Protein AF-A0AAD3RAN4-F1 (afdb_monomer_lite)

Structure (mmCIF, N/CA/C/O backbone):
data_AF-A0AAD3RAN4-F1
#
_entry.id   AF-A0AAD3RAN4-F1
#
loop_
_atom_site.group_PDB
_atom_site.id
_atom_site.type_symbol
_atom_site.label_atom_id
_atom_site.label_alt_id
_atom_site.label_comp_id
_atom_site.label_asym_id
_atom_site.label_entity_id
_atom_site.label_seq_id
_atom_site.pdbx_PDB_ins_code
_atom_site.Cartn_x
_atom_site.Cartn_y
_atom_site.Cartn_z
_atom_site.occupancy
_atom_site.B_iso_or_equiv
_atom_site.auth_seq_id
_atom_site.auth_comp_id
_atom_site.auth_asym_id
_atom_site.auth_atom_id
_atom_site.pdbx_PDB_model_num
ATOM 1 N N . MET A 1 1 ? 5.064 6.107 -8.833 1.00 57.97 1 MET A N 1
ATOM 2 C CA . MET A 1 1 ? 3.599 6.326 -8.717 1.00 57.97 1 MET A CA 1
ATOM 3 C C . MET A 1 1 ? 3.258 6.014 -7.278 1.00 57.97 1 MET A C 1
ATOM 5 O O . MET A 1 1 ? 3.401 4.865 -6.899 1.00 57.97 1 MET A O 1
ATOM 9 N N . HIS A 1 2 ? 2.894 6.993 -6.454 1.00 71.06 2 HIS A N 1
ATOM 10 C CA . HIS A 1 2 ? 2.913 6.787 -5.001 1.00 71.06 2 HIS A CA 1
ATOM 11 C C . HIS A 1 2 ? 1.558 6.410 -4.387 1.00 71.06 2 HIS A C 1
ATOM 13 O O . HIS A 1 2 ? 1.442 6.350 -3.172 1.00 71.06 2 HIS A O 1
ATOM 19 N N . LYS A 1 3 ? 0.532 6.126 -5.194 1.00 86.56 3 LYS A N 1
ATOM 20 C CA . LYS A 1 3 ? -0.748 5.636 -4.677 1.00 86.56 3 LYS A CA 1
ATOM 21 C C . LYS A 1 3 ? -0.710 4.121 -4.498 1.00 86.56 3 LYS A C 1
ATOM 23 O O . LYS A 1 3 ? -0.269 3.402 -5.394 1.00 86.56 3 LYS A O 1
ATOM 28 N N . LEU A 1 4 ? -1.233 3.644 -3.380 1.00 89.62 4 LEU A N 1
ATOM 29 C CA . LEU A 1 4 ? -1.430 2.240 -3.054 1.00 89.62 4 LEU A CA 1
ATOM 30 C C . LEU A 1 4 ? -2.911 1.880 -3.099 1.00 89.62 4 LEU A C 1
ATOM 32 O O . LEU A 1 4 ? -3.775 2.674 -2.721 1.00 89.62 4 LEU A O 1
ATOM 36 N N . TYR A 1 5 ? -3.183 0.671 -3.568 1.00 90.81 5 TYR A N 1
ATOM 37 C CA . TYR A 1 5 ? -4.465 -0.007 -3.476 1.00 90.81 5 TYR A CA 1
ATOM 38 C C . TYR A 1 5 ? -4.407 -0.998 -2.317 1.00 90.81 5 TYR A C 1
ATOM 40 O O . TYR A 1 5 ? -3.450 -1.759 -2.216 1.00 90.81 5 TYR A O 1
ATOM 48 N N . ILE A 1 6 ? -5.418 -0.976 -1.456 1.00 91.06 6 ILE A N 1
ATOM 49 C CA . ILE A 1 6 ? -5.564 -1.880 -0.318 1.00 91.06 6 ILE A CA 1
ATOM 50 C C . ILE A 1 6 ? -6.852 -2.674 -0.540 1.00 91.06 6 ILE A C 1
ATOM 52 O O . ILE A 1 6 ? -7.945 -2.149 -0.342 1.00 91.06 6 ILE A O 1
ATOM 56 N N . GLY A 1 7 ? -6.732 -3.905 -1.015 1.00 90.38 7 GLY A N 1
ATOM 57 C CA . GLY A 1 7 ? -7.830 -4.823 -1.284 1.00 90.38 7 GLY A CA 1
ATOM 58 C C . GLY A 1 7 ? -8.103 -5.797 -0.140 1.00 90.38 7 GLY A C 1
ATOM 59 O O . GLY A 1 7 ? -7.403 -5.830 0.873 1.00 90.38 7 GLY A O 1
ATOM 60 N N . ASN A 1 8 ? -9.145 -6.605 -0.339 1.00 90.06 8 ASN A N 1
ATOM 61 C CA . ASN A 1 8 ? -9.602 -7.638 0.593 1.00 90.06 8 ASN A CA 1
ATOM 62 C C . ASN A 1 8 ? -9.950 -7.108 1.998 1.00 90.06 8 ASN A C 1
ATOM 64 O O . ASN A 1 8 ? -9.784 -7.796 3.006 1.00 90.06 8 ASN A O 1
ATOM 68 N N . LEU A 1 9 ? -10.459 -5.875 2.063 1.00 88.88 9 LEU A N 1
ATOM 69 C CA . LEU A 1 9 ? -10.913 -5.282 3.316 1.00 88.88 9 LEU A CA 1
ATOM 70 C C . LEU A 1 9 ? -12.259 -5.880 3.741 1.00 88.88 9 LEU A C 1
ATOM 72 O O . LEU A 1 9 ? -13.134 -6.145 2.912 1.00 88.88 9 LEU A O 1
ATOM 76 N N . GLY A 1 10 ? -12.432 -6.095 5.045 1.00 83.25 10 GLY A N 1
ATOM 77 C CA . GLY A 1 10 ? -13.740 -6.398 5.625 1.00 83.25 10 GLY A CA 1
ATOM 78 C C . GLY A 1 10 ? -14.671 -5.185 5.557 1.00 83.25 10 GLY A C 1
ATOM 79 O O . GLY A 1 10 ? -14.206 -4.050 5.606 1.00 83.25 10 GLY A O 1
ATOM 80 N N . ASP A 1 11 ? -15.985 -5.415 5.482 1.00 81.88 11 ASP A N 1
ATOM 81 C CA . ASP A 1 11 ? -16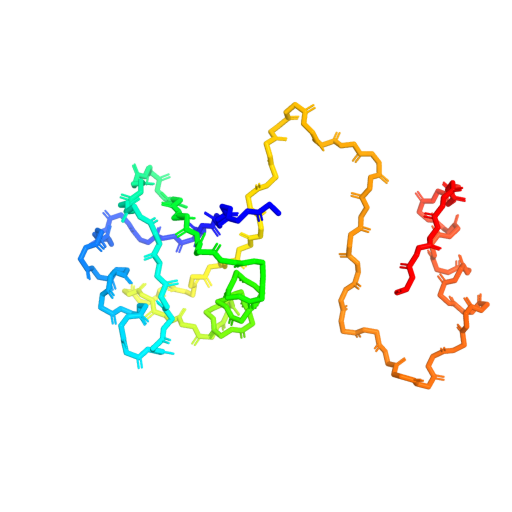.998 -4.342 5.489 1.00 81.88 11 ASP A CA 1
ATOM 82 C C . ASP A 1 11 ? -16.923 -3.453 6.741 1.00 81.88 11 ASP A C 1
ATOM 84 O O . ASP A 1 11 ? -17.328 -2.295 6.706 1.00 81.88 11 ASP A O 1
ATOM 88 N N . SER A 1 12 ? -16.371 -3.978 7.838 1.00 83.12 12 SER A N 1
ATOM 89 C CA . SER A 1 12 ? -16.220 -3.242 9.092 1.00 83.12 12 SER A CA 1
ATOM 90 C C . SER A 1 12 ? -14.849 -2.566 9.242 1.00 83.12 12 SER A C 1
ATOM 92 O O . SER A 1 12 ? -14.597 -1.974 10.293 1.00 83.12 12 SER A O 1
ATOM 94 N N . VAL A 1 13 ? -13.942 -2.660 8.259 1.00 85.81 13 VAL A N 1
ATOM 95 C CA . VAL A 1 13 ? -12.619 -2.009 8.313 1.00 85.81 13 VAL A CA 1
ATOM 96 C C . VAL A 1 13 ? -12.783 -0.520 8.023 1.00 85.81 13 VAL A C 1
ATOM 98 O O . VAL A 1 13 ? -13.380 -0.138 7.018 1.00 85.81 13 VAL A O 1
ATOM 101 N N . THR A 1 14 ? -12.232 0.328 8.893 1.00 88.94 14 THR A N 1
ATOM 102 C CA . THR A 1 14 ? -12.325 1.791 8.788 1.00 88.94 14 THR A CA 1
ATOM 103 C C . THR A 1 14 ? -10.970 2.433 8.499 1.00 88.94 14 THR A C 1
ATOM 105 O O . THR A 1 14 ? -9.913 1.815 8.637 1.00 88.94 14 THR A O 1
ATOM 108 N N . ALA A 1 15 ? -10.991 3.693 8.058 1.00 88.56 15 ALA A N 1
ATOM 109 C CA . ALA A 1 15 ? -9.776 4.446 7.747 1.00 88.56 15 ALA A CA 1
ATOM 110 C C . ALA A 1 15 ? -8.848 4.558 8.967 1.00 88.56 15 ALA A C 1
ATOM 112 O O . ALA A 1 15 ? -7.633 4.580 8.808 1.00 88.56 15 ALA A O 1
ATOM 113 N N . GLU A 1 16 ? -9.415 4.583 10.175 1.00 89.19 16 GLU A N 1
ATOM 114 C CA . GLU A 1 16 ? -8.660 4.582 11.429 1.00 89.19 16 GLU A CA 1
ATOM 115 C C . GLU A 1 16 ? -7.904 3.272 11.655 1.00 89.19 16 GLU A C 1
ATOM 117 O O . GLU A 1 16 ? -6.772 3.296 12.128 1.00 89.19 16 GLU A O 1
ATOM 122 N N . ASP A 1 17 ? -8.505 2.137 11.299 1.00 89.19 17 ASP A N 1
ATOM 123 C CA . ASP A 1 17 ? -7.896 0.813 11.442 1.00 89.19 17 ASP A CA 1
ATOM 124 C C . ASP A 1 17 ? -6.692 0.659 10.493 1.00 89.19 17 ASP A C 1
ATOM 126 O O . ASP A 1 17 ? -5.598 0.254 10.901 1.00 89.19 17 ASP A O 1
ATOM 130 N N . LEU A 1 18 ? -6.849 1.129 9.247 1.00 88.75 18 LEU A N 1
ATOM 131 C CA . LEU A 1 18 ? -5.740 1.256 8.297 1.00 88.75 18 LEU A CA 1
ATOM 132 C C . LEU A 1 18 ? -4.674 2.234 8.799 1.00 88.75 18 LEU A C 1
ATOM 134 O O . LEU A 1 18 ? -3.490 1.920 8.753 1.00 88.75 18 LEU A O 1
ATOM 138 N N . GLY A 1 19 ? -5.078 3.393 9.321 1.00 88.94 19 GLY A N 1
ATOM 139 C CA . GLY A 1 19 ? -4.158 4.386 9.873 1.00 88.94 19 GLY A CA 1
ATOM 140 C C . GLY A 1 19 ? -3.311 3.830 11.015 1.00 88.94 19 GLY A C 1
ATOM 141 O O . GLY A 1 19 ? -2.095 4.009 11.002 1.00 88.94 19 GLY A O 1
ATOM 142 N N . LYS A 1 20 ? -3.924 3.095 11.952 1.00 89.56 20 LYS A N 1
ATOM 143 C CA . LYS A 1 20 ? -3.215 2.410 13.045 1.00 89.56 20 LYS A CA 1
ATOM 144 C C . LYS A 1 20 ? -2.238 1.364 12.531 1.00 89.56 20 LYS A C 1
ATOM 146 O O . LYS A 1 20 ? -1.118 1.297 13.013 1.00 89.56 20 LYS A O 1
ATOM 151 N N . THR A 1 21 ? -2.651 0.579 11.543 1.00 89.06 21 THR A N 1
ATOM 152 C CA . THR A 1 21 ? -1.798 -0.438 10.918 1.00 89.06 21 THR A CA 1
ATOM 153 C C . THR A 1 21 ? -0.569 0.201 10.266 1.00 89.06 21 THR A C 1
ATOM 155 O O . THR A 1 21 ? 0.555 -0.270 10.430 1.00 89.06 21 THR A O 1
ATOM 158 N N . PHE A 1 22 ? -0.766 1.306 9.547 1.00 89.81 22 PHE A N 1
ATOM 159 C CA . PHE A 1 22 ? 0.335 2.044 8.937 1.00 89.81 22 PHE A CA 1
ATOM 160 C C . PHE A 1 22 ? 1.265 2.670 9.985 1.00 89.81 22 PHE A C 1
ATOM 162 O O . PHE A 1 22 ? 2.483 2.626 9.810 1.00 89.81 22 PHE A O 1
ATOM 169 N N . ASP A 1 23 ? 0.711 3.193 11.080 1.00 89.69 23 ASP A N 1
ATOM 170 C CA . ASP A 1 23 ? 1.475 3.763 12.194 1.00 89.69 23 ASP A CA 1
ATOM 171 C C . ASP A 1 23 ? 2.298 2.702 12.951 1.00 89.69 23 ASP A C 1
ATOM 173 O O . ASP A 1 23 ? 3.495 2.901 13.170 1.00 89.69 23 ASP A O 1
ATOM 177 N N . ASP A 1 24 ? 1.704 1.539 13.245 1.00 90.44 24 ASP A N 1
ATOM 178 C CA . ASP A 1 24 ? 2.355 0.402 13.917 1.00 90.44 24 ASP A CA 1
ATOM 179 C C . ASP A 1 24 ? 3.598 -0.071 13.150 1.00 90.44 24 ASP A C 1
ATOM 181 O O . ASP A 1 24 ? 4.696 -0.200 13.698 1.00 90.44 24 ASP A O 1
ATOM 185 N N . HIS A 1 25 ? 3.462 -0.191 11.829 1.00 86.94 25 HIS A N 1
ATOM 186 C CA . HIS A 1 25 ? 4.559 -0.559 10.939 1.00 86.94 25 HIS A CA 1
ATOM 187 C C . HIS A 1 25 ? 5.487 0.616 10.574 1.00 86.94 25 HIS A C 1
ATOM 189 O O . HIS A 1 25 ? 6.429 0.443 9.790 1.00 86.94 25 HIS A O 1
ATOM 195 N N . LYS A 1 26 ? 5.255 1.807 11.147 1.00 87.44 26 LYS A N 1
ATOM 196 C CA . LYS A 1 26 ? 5.998 3.055 10.899 1.00 87.44 26 LYS A CA 1
ATOM 197 C C . LYS A 1 26 ? 6.114 3.400 9.417 1.00 87.44 26 LYS A C 1
ATOM 199 O O . LYS A 1 26 ? 7.179 3.806 8.941 1.00 87.44 26 LYS A O 1
ATOM 204 N N . ILE A 1 27 ? 5.025 3.212 8.683 1.00 88.12 27 ILE A N 1
ATOM 205 C CA . ILE A 1 27 ? 4.949 3.525 7.263 1.00 88.12 27 ILE A CA 1
ATOM 206 C C . ILE A 1 27 ? 4.248 4.872 7.098 1.00 88.12 27 ILE A C 1
ATOM 208 O O . ILE A 1 27 ? 3.040 4.968 7.318 1.00 88.12 27 ILE A O 1
ATOM 212 N N . PRO A 1 28 ? 4.986 5.927 6.707 1.00 88.88 28 PRO A N 1
ATOM 213 C CA . PRO A 1 28 ? 4.391 7.218 6.451 1.00 88.88 28 PRO A CA 1
ATOM 214 C C . PRO A 1 28 ? 3.474 7.111 5.235 1.00 88.88 28 PRO A C 1
ATOM 216 O O . PRO A 1 28 ? 3.847 6.612 4.169 1.00 88.88 28 PRO A O 1
ATOM 219 N N . TYR A 1 29 ? 2.266 7.622 5.403 1.00 87.94 29 TYR A N 1
ATOM 220 C CA . TYR A 1 29 ? 1.317 7.842 4.330 1.00 87.94 29 TYR A CA 1
ATOM 221 C C . TYR A 1 29 ? 1.090 9.343 4.161 1.00 87.94 29 TYR A C 1
ATOM 223 O O . TYR A 1 29 ? 1.269 10.141 5.079 1.00 87.94 29 TYR A O 1
ATOM 231 N N . SER A 1 30 ? 0.747 9.731 2.945 1.00 85.50 30 SER A N 1
ATOM 232 C CA . SER A 1 30 ? 0.373 11.080 2.553 1.00 85.50 30 SER A CA 1
ATOM 233 C C . SER A 1 30 ? -1.119 11.129 2.247 1.00 85.50 30 SER A C 1
ATOM 235 O O . SER A 1 30 ? -1.687 10.227 1.637 1.00 85.50 30 SER A O 1
ATOM 237 N N . GLY A 1 31 ? -1.771 12.211 2.663 1.00 82.81 31 GLY A N 1
ATOM 238 C CA . GLY A 1 31 ? -3.209 12.370 2.475 1.00 82.81 31 GLY A CA 1
ATOM 239 C C . GLY A 1 31 ? -4.038 11.469 3.394 1.00 82.81 31 GLY A C 1
ATOM 240 O O . GLY A 1 31 ? -3.647 11.172 4.518 1.00 82.81 31 GLY A O 1
ATOM 241 N N . GLN A 1 32 ? -5.223 11.087 2.921 1.00 84.94 32 GLN A N 1
ATOM 242 C CA . GLN A 1 32 ? -6.221 10.332 3.682 1.00 84.94 32 GLN A CA 1
ATOM 243 C C . GLN A 1 32 ? -6.525 8.989 3.014 1.00 84.94 32 GLN A C 1
ATOM 245 O O . GLN A 1 32 ? -6.469 8.875 1.788 1.00 84.94 32 GLN A O 1
ATOM 250 N N . PHE A 1 33 ? -6.915 7.994 3.813 1.00 89.81 33 PHE A N 1
ATOM 251 C CA . PHE A 1 33 ? -7.385 6.710 3.298 1.00 89.81 33 PHE A CA 1
ATOM 252 C C . PHE A 1 33 ? -8.743 6.879 2.613 1.00 89.81 33 PHE A C 1
ATOM 254 O O . PHE A 1 33 ? -9.762 7.157 3.246 1.00 89.81 33 PHE A O 1
ATOM 261 N N . LEU A 1 34 ? -8.768 6.688 1.298 1.00 89.31 34 LEU A N 1
ATOM 262 C CA . LEU A 1 34 ? -9.984 6.711 0.502 1.00 89.31 34 LEU A CA 1
ATOM 263 C C . LEU A 1 34 ? -10.651 5.336 0.543 1.00 89.31 34 LEU A C 1
ATOM 265 O O . LEU A 1 34 ? -10.324 4.461 -0.260 1.00 89.31 34 LEU A O 1
ATOM 269 N N . MET A 1 35 ? -11.603 5.157 1.452 1.00 88.81 35 MET A N 1
ATOM 270 C CA . MET A 1 35 ? -12.346 3.905 1.576 1.00 88.81 35 MET A CA 1
ATOM 271 C C . MET A 1 35 ? -13.428 3.728 0.508 1.00 88.81 35 MET A C 1
ATOM 273 O O . MET A 1 35 ? -14.132 4.665 0.118 1.00 88.81 35 MET A O 1
ATOM 277 N N . LYS A 1 36 ? -13.557 2.489 0.041 1.00 86.75 36 LYS A N 1
ATOM 278 C CA . LYS A 1 36 ? -14.576 1.981 -0.877 1.00 86.75 36 LYS A CA 1
ATOM 279 C C . LYS A 1 36 ? -15.056 0.616 -0.380 1.00 86.75 36 LYS A C 1
ATOM 281 O O . LYS A 1 36 ? -14.506 0.035 0.549 1.00 86.75 36 LYS A O 1
ATOM 286 N N . THR A 1 37 ? -16.107 0.101 -1.003 1.00 84.25 37 THR A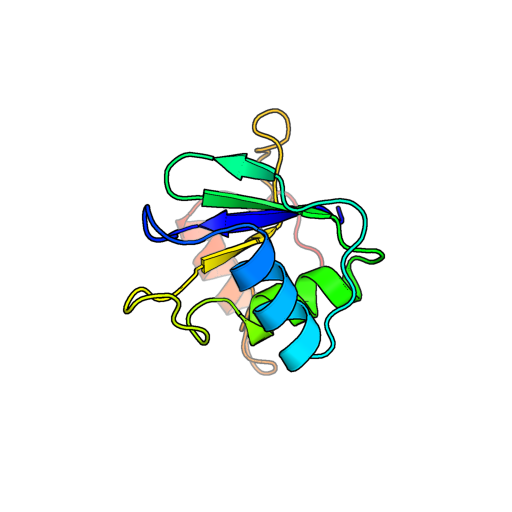 N 1
ATOM 287 C CA . THR A 1 37 ? -16.711 -1.180 -0.629 1.00 84.25 37 THR A CA 1
ATOM 288 C C . THR A 1 37 ? -15.736 -2.330 -0.909 1.00 84.25 37 THR A C 1
ATOM 290 O O . THR A 1 37 ? -15.524 -2.695 -2.065 1.00 84.25 37 THR A O 1
ATOM 293 N N . GLY A 1 38 ? -15.112 -2.862 0.146 1.00 84.31 38 GLY A N 1
ATOM 294 C CA . GLY A 1 38 ? -14.153 -3.974 0.085 1.00 84.31 38 GLY A CA 1
ATOM 295 C C . GLY A 1 38 ? -12.708 -3.598 -0.273 1.00 84.31 38 GLY A C 1
ATOM 296 O O . GLY A 1 38 ? -11.875 -4.490 -0.433 1.00 84.31 38 GLY A O 1
ATOM 297 N N . TYR A 1 39 ? -12.389 -2.306 -0.416 1.00 90.25 39 TYR A N 1
ATOM 298 C CA . TYR A 1 39 ? -11.028 -1.840 -0.706 1.00 90.25 39 TYR A CA 1
ATOM 299 C C . TYR A 1 39 ? -10.819 -0.364 -0.351 1.00 90.25 39 TYR A C 1
ATOM 301 O O . TYR A 1 39 ? -11.773 0.397 -0.226 1.00 90.25 39 TYR A O 1
ATOM 309 N N . ALA A 1 40 ? -9.572 0.077 -0.235 1.00 91.75 40 ALA A N 1
ATOM 310 C CA . ALA A 1 40 ? -9.210 1.466 0.013 1.00 91.75 40 ALA A CA 1
ATOM 311 C C . ALA A 1 40 ? -8.021 1.904 -0.847 1.00 91.75 40 ALA A C 1
ATOM 313 O O . ALA A 1 40 ? -7.318 1.084 -1.437 1.00 91.75 40 ALA A O 1
ATOM 314 N N . PHE A 1 41 ? -7.789 3.212 -0.913 1.00 90.81 41 PHE A N 1
ATOM 315 C CA . PHE A 1 41 ? -6.569 3.774 -1.483 1.00 90.81 41 PHE A CA 1
ATOM 316 C C . PHE A 1 41 ? -5.882 4.690 -0.492 1.00 90.81 41 PHE A C 1
ATOM 318 O O . PHE A 1 41 ? -6.547 5.398 0.260 1.00 90.81 41 PHE A O 1
ATOM 325 N N . VAL A 1 42 ? -4.560 4.732 -0.554 1.00 90.69 42 VAL A N 1
ATOM 326 C CA . VAL A 1 42 ? -3.754 5.670 0.223 1.00 90.69 42 VAL A CA 1
ATOM 327 C C . VAL A 1 42 ? -2.609 6.178 -0.636 1.00 90.69 42 VAL A C 1
ATOM 329 O O . VAL A 1 42 ? -2.105 5.448 -1.486 1.00 90.69 42 VAL A O 1
ATOM 332 N N . ASP A 1 43 ? -2.224 7.434 -0.462 1.00 89.62 43 ASP A N 1
ATOM 333 C CA . ASP A 1 43 ? -1.042 7.985 -1.109 1.00 89.62 43 ASP A CA 1
ATOM 334 C C . ASP A 1 43 ? 0.160 7.827 -0.162 1.00 89.62 43 ASP A C 1
ATOM 336 O O . ASP A 1 43 ? 0.036 7.922 1.053 1.00 89.62 43 ASP A O 1
ATOM 340 N N . CYS A 1 44 ? 1.334 7.529 -0.697 1.00 87.62 44 CYS A N 1
ATOM 341 C CA . CYS A 1 44 ? 2.599 7.494 0.029 1.00 87.62 44 CYS A CA 1
ATOM 342 C C . CYS A 1 44 ? 3.438 8.720 -0.355 1.00 87.62 44 CYS A C 1
ATOM 344 O O . CYS A 1 44 ? 3.236 9.287 -1.428 1.00 87.62 44 CYS A O 1
ATOM 346 N N . PRO A 1 45 ? 4.382 9.146 0.496 1.00 86.75 45 PRO A N 1
ATOM 347 C CA . PRO A 1 45 ? 5.283 10.245 0.154 1.00 86.75 45 PRO A CA 1
ATOM 348 C C . PRO A 1 45 ? 6.233 9.867 -0.995 1.00 86.75 45 PRO A C 1
ATOM 350 O O . PRO A 1 45 ? 6.437 10.656 -1.912 1.00 86.75 45 PRO A O 1
ATOM 353 N N . ASP A 1 46 ? 6.738 8.628 -0.994 1.00 86.00 46 ASP A N 1
ATOM 354 C CA . ASP A 1 46 ? 7.727 8.143 -1.958 1.00 86.00 46 ASP A CA 1
ATOM 355 C C . ASP A 1 46 ? 7.421 6.722 -2.437 1.00 86.00 46 ASP A C 1
ATOM 357 O O . ASP A 1 46 ? 6.754 5.935 -1.759 1.00 86.00 46 ASP A O 1
ATOM 361 N N . ASP A 1 47 ? 7.984 6.368 -3.595 1.00 81.94 47 ASP A N 1
ATOM 362 C CA . ASP A 1 47 ? 7.880 5.024 -4.175 1.00 81.94 47 ASP A CA 1
ATOM 363 C C . ASP A 1 47 ? 8.545 3.962 -3.281 1.00 81.94 47 ASP A C 1
ATOM 365 O O . ASP A 1 47 ? 8.009 2.874 -3.094 1.00 81.94 47 ASP A O 1
ATOM 369 N N . HIS A 1 48 ? 9.650 4.320 -2.615 1.00 85.06 48 HIS A N 1
ATOM 370 C CA . HIS A 1 48 ? 10.322 3.451 -1.646 1.00 85.06 48 HIS A CA 1
ATOM 371 C C . HIS A 1 48 ? 9.401 3.067 -0.476 1.00 85.06 48 HIS A C 1
ATOM 373 O O . HIS A 1 48 ? 9.336 1.904 -0.078 1.00 85.06 48 HIS A O 1
ATOM 379 N N . TRP A 1 49 ? 8.640 4.031 0.052 1.00 88.88 49 TRP A N 1
ATOM 380 C CA . TRP A 1 49 ? 7.664 3.776 1.111 1.00 88.88 49 TRP A CA 1
ATOM 381 C C . TRP A 1 49 ? 6.472 2.972 0.610 1.00 88.88 49 TRP A C 1
ATOM 383 O O . TRP A 1 49 ? 6.024 2.069 1.312 1.00 88.88 49 TRP A O 1
ATOM 393 N N . ALA A 1 50 ? 6.013 3.238 -0.614 1.00 87.38 50 ALA A N 1
ATOM 394 C CA . ALA A 1 50 ? 4.972 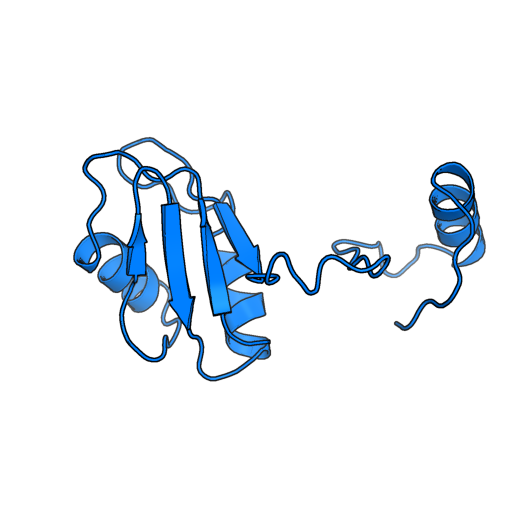2.442 -1.252 1.00 87.38 50 ALA A CA 1
ATOM 395 C C . ALA A 1 50 ? 5.399 0.969 -1.402 1.00 87.38 50 ALA A C 1
ATOM 397 O O . ALA A 1 50 ? 4.649 0.062 -1.041 1.00 87.38 50 ALA A O 1
ATOM 398 N N . MET A 1 51 ? 6.629 0.718 -1.854 1.00 85.38 51 MET A N 1
ATOM 399 C CA . MET A 1 51 ? 7.182 -0.632 -1.975 1.00 85.38 51 MET A CA 1
ATOM 400 C C . MET A 1 51 ? 7.293 -1.322 -0.612 1.00 85.38 51 MET A C 1
ATOM 402 O O . MET A 1 51 ? 6.855 -2.465 -0.463 1.00 85.38 51 MET A O 1
ATOM 406 N N . LYS A 1 52 ? 7.807 -0.609 0.398 1.00 88.62 52 LYS A N 1
ATOM 407 C CA . LYS A 1 52 ? 7.908 -1.119 1.769 1.00 88.62 52 LYS A CA 1
ATOM 408 C C . LYS A 1 52 ? 6.537 -1.444 2.358 1.00 88.62 52 LYS A C 1
ATOM 410 O O . LYS A 1 52 ? 6.390 -2.476 3.007 1.00 88.62 52 LYS A O 1
ATOM 415 N N . ALA A 1 53 ? 5.530 -0.614 2.093 1.00 88.81 53 ALA A N 1
ATOM 416 C CA . ALA A 1 53 ? 4.148 -0.856 2.493 1.00 88.81 53 ALA A CA 1
ATOM 417 C C . ALA A 1 53 ? 3.613 -2.149 1.887 1.00 88.81 53 ALA A C 1
ATOM 419 O O . ALA A 1 53 ? 3.106 -3.002 2.607 1.00 88.81 53 ALA A O 1
ATOM 420 N N . ILE A 1 54 ? 3.786 -2.341 0.581 1.00 89.69 54 ILE A N 1
ATOM 421 C CA . ILE A 1 54 ? 3.337 -3.557 -0.099 1.00 89.69 54 ILE A CA 1
ATOM 422 C C . ILE A 1 54 ? 4.004 -4.796 0.498 1.00 89.69 54 ILE A C 1
ATOM 424 O O . ILE A 1 54 ? 3.317 -5.754 0.836 1.00 89.69 54 ILE A O 1
ATOM 428 N N . GLU A 1 55 ? 5.324 -4.778 0.667 1.00 87.94 55 GLU A N 1
ATOM 429 C CA . GLU A 1 55 ? 6.053 -5.925 1.216 1.00 87.94 55 GLU A CA 1
ATOM 430 C C . GLU A 1 55 ? 5.685 -6.216 2.675 1.00 87.94 55 GLU A C 1
ATOM 432 O O . GLU A 1 55 ? 5.727 -7.368 3.113 1.00 87.94 55 GLU A O 1
ATOM 437 N N . THR A 1 56 ? 5.333 -5.182 3.435 1.00 88.62 56 THR A N 1
ATOM 438 C CA . THR A 1 56 ? 5.033 -5.292 4.863 1.00 88.62 56 THR A CA 1
ATOM 439 C C . THR A 1 56 ? 3.585 -5.690 5.122 1.00 88.62 56 THR A C 1
ATOM 441 O O . THR A 1 56 ? 3.340 -6.496 6.013 1.00 88.62 56 THR A O 1
ATOM 444 N N . PHE A 1 57 ? 2.637 -5.159 4.350 1.00 89.00 57 PHE A N 1
ATOM 445 C CA . PHE A 1 57 ? 1.206 -5.355 4.576 1.00 89.00 57 PHE A CA 1
ATOM 446 C C . PHE A 1 57 ? 0.622 -6.499 3.751 1.00 89.00 57 PHE A C 1
ATOM 448 O O . PHE A 1 57 ? -0.165 -7.286 4.279 1.00 89.00 57 PHE A O 1
ATOM 455 N N . SER A 1 58 ? 0.999 -6.606 2.472 1.00 88.56 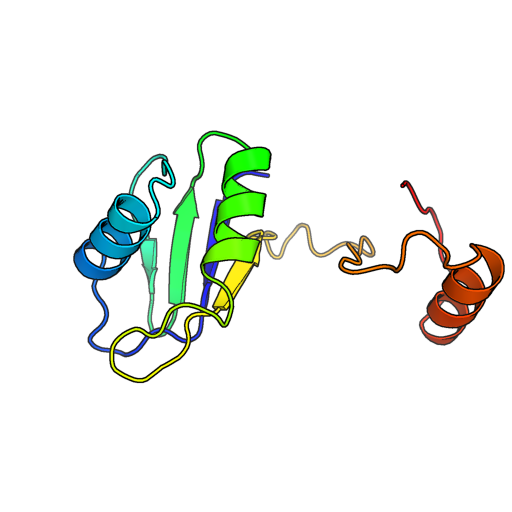58 SER A N 1
ATOM 456 C CA . SER A 1 58 ? 0.342 -7.511 1.527 1.00 88.56 58 SER A CA 1
ATOM 457 C C . SER A 1 58 ? 0.498 -8.971 1.952 1.00 88.56 58 SER A C 1
ATOM 459 O O . SER A 1 58 ? 1.607 -9.507 1.998 1.00 88.56 58 SER A O 1
ATOM 461 N N . GLY A 1 59 ? -0.618 -9.601 2.328 1.00 82.69 59 GLY A N 1
ATOM 462 C CA . GLY A 1 59 ? -0.668 -10.993 2.783 1.00 82.69 59 GLY A CA 1
ATOM 463 C C . GLY A 1 59 ? -0.063 -11.262 4.167 1.00 82.69 59 GLY A C 1
ATOM 464 O O . GLY A 1 59 ? -0.088 -12.410 4.613 1.00 82.69 59 GLY A O 1
ATOM 465 N N . LYS A 1 60 ? 0.464 -10.235 4.846 1.00 85.56 60 LYS A N 1
ATOM 466 C CA . LYS A 1 60 ? 1.085 -10.332 6.179 1.00 85.56 60 LYS A CA 1
ATOM 467 C C . LYS A 1 60 ? 0.219 -9.735 7.281 1.00 85.56 60 LYS A C 1
ATOM 469 O O . LYS A 1 60 ? 0.280 -10.211 8.410 1.00 85.56 60 LYS A O 1
ATOM 474 N N . VAL A 1 61 ? -0.577 -8.719 6.959 1.00 85.69 61 VAL A N 1
ATOM 475 C CA . VAL A 1 61 ? -1.495 -8.102 7.916 1.00 85.69 61 VAL A CA 1
ATOM 476 C C . VAL A 1 61 ? -2.899 -8.665 7.748 1.00 85.69 61 VAL A C 1
ATOM 478 O O . VAL A 1 61 ? -3.415 -8.787 6.637 1.00 85.69 61 VAL A O 1
ATOM 481 N N . GLU A 1 62 ? -3.522 -8.990 8.877 1.00 86.94 62 GLU A N 1
ATOM 482 C CA . GLU A 1 62 ? -4.902 -9.453 8.952 1.00 86.94 62 GLU A CA 1
ATOM 483 C C . GLU A 1 62 ? -5.761 -8.421 9.671 1.00 86.94 62 GLU A C 1
ATOM 485 O O . GLU A 1 62 ? -5.559 -8.152 10.853 1.00 86.94 62 GLU A O 1
ATOM 490 N N . LEU A 1 63 ? -6.742 -7.868 8.959 1.00 83.56 63 LEU A N 1
ATOM 491 C CA . LEU A 1 63 ? -7.749 -6.983 9.527 1.00 83.56 63 LEU A CA 1
ATOM 492 C C . LEU A 1 63 ? -9.073 -7.730 9.604 1.00 83.56 63 LEU A C 1
ATOM 494 O O . LEU A 1 63 ? -9.593 -8.219 8.601 1.00 83.56 63 LEU A O 1
ATOM 498 N N . GLN A 1 64 ? -9.610 -7.837 10.820 1.00 79.50 64 GLN A N 1
ATOM 499 C CA . GLN A 1 64 ? -10.908 -8.468 11.090 1.00 79.50 64 GLN A CA 1
ATOM 500 C C . GLN A 1 64 ? -11.026 -9.904 10.540 1.00 79.50 64 GLN A C 1
ATOM 502 O O . GLN A 1 64 ? -12.081 -10.321 10.066 1.00 79.50 64 GLN A O 1
ATOM 507 N N . GLY A 1 65 ? -9.925 -10.663 10.592 1.00 81.19 65 GLY A N 1
ATOM 508 C CA . GLY A 1 65 ? -9.865 -12.047 10.111 1.00 81.19 65 GLY A CA 1
ATOM 509 C C . GLY A 1 65 ? -9.742 -12.193 8.591 1.00 81.19 65 GLY A C 1
ATOM 510 O O . GLY A 1 65 ? -9.897 -13.300 8.076 1.00 81.19 65 GLY A O 1
ATOM 511 N N . LYS A 1 66 ? -9.475 -11.102 7.860 1.00 85.75 66 LYS A N 1
ATOM 512 C CA . LYS A 1 66 ? -9.110 -11.132 6.439 1.00 85.75 66 LYS A CA 1
ATOM 513 C C . LYS A 1 66 ? -7.709 -10.574 6.230 1.00 85.75 66 LYS A C 1
ATOM 515 O O . LYS A 1 66 ? -7.370 -9.516 6.752 1.00 85.75 66 LYS A O 1
ATOM 520 N N . ARG A 1 67 ? -6.910 -11.262 5.415 1.00 89.25 67 ARG A N 1
ATOM 521 C CA . ARG A 1 67 ? -5.591 -10.778 4.985 1.00 89.25 67 ARG A CA 1
ATOM 522 C C . ARG A 1 67 ? -5.743 -9.634 4.009 1.00 89.25 67 ARG A C 1
ATOM 524 O O . ARG A 1 67 ? -6.317 -9.832 2.943 1.00 89.25 67 ARG A O 1
ATOM 531 N N . ILE A 1 68 ? -5.206 -8.474 4.348 1.00 91.31 68 ILE A N 1
ATOM 532 C CA . ILE A 1 68 ? -5.238 -7.339 3.434 1.00 91.31 68 ILE A CA 1
ATOM 533 C C . ILE A 1 68 ? -4.231 -7.549 2.307 1.00 91.31 68 ILE A C 1
ATOM 535 O O . ILE A 1 68 ? -3.135 -8.083 2.508 1.00 91.31 68 ILE A O 1
ATOM 539 N N . GLU A 1 69 ? -4.600 -7.110 1.113 1.00 90.06 69 GLU A N 1
ATOM 540 C CA . GLU A 1 69 ? -3.712 -7.107 -0.047 1.00 90.06 69 GLU A CA 1
ATOM 541 C C . GLU A 1 69 ? -3.339 -5.673 -0.364 1.00 90.06 69 GLU A C 1
ATOM 543 O O . GLU A 1 69 ? -4.210 -4.836 -0.567 1.00 90.06 69 GLU A O 1
ATOM 548 N N . VAL A 1 70 ? -2.044 -5.374 -0.391 1.00 90.62 70 VAL A N 1
ATOM 549 C CA . VAL A 1 70 ? -1.557 -4.033 -0.716 1.00 90.62 70 VAL A CA 1
ATOM 550 C C . VAL A 1 70 ? -0.768 -4.101 -2.010 1.00 90.62 70 VAL A C 1
ATOM 552 O O . VAL A 1 70 ? 0.140 -4.918 -2.148 1.00 90.62 70 VAL A O 1
ATOM 555 N N . GLU A 1 71 ? -1.111 -3.243 -2.963 1.00 87.81 71 GLU A N 1
ATOM 556 C CA . GLU A 1 71 ? -0.515 -3.207 -4.298 1.00 87.81 71 GLU A CA 1
ATOM 557 C C . GLU A 1 71 ? -0.313 -1.768 -4.781 1.00 87.81 71 GLU A C 1
ATOM 559 O O . GLU A 1 71 ? -0.929 -0.828 -4.276 1.00 87.81 71 GLU A O 1
ATOM 564 N N . HIS A 1 72 ? 0.531 -1.571 -5.799 1.00 85.69 72 HIS A N 1
ATOM 565 C CA . HIS A 1 72 ? 0.632 -0.267 -6.453 1.00 85.69 72 HIS A CA 1
ATOM 566 C C . HIS A 1 72 ? -0.685 0.057 -7.162 1.00 85.69 72 HIS A C 1
ATOM 568 O O . HIS A 1 72 ? -1.183 -0.713 -7.985 1.00 85.69 72 HIS A O 1
ATOM 574 N N . SER A 1 73 ? -1.237 1.237 -6.892 1.00 76.44 73 SER A N 1
ATOM 575 C CA . SER A 1 73 ? -2.430 1.710 -7.582 1.00 76.44 73 SER A CA 1
ATOM 576 C C . SER A 1 73 ? -2.068 2.134 -9.000 1.00 76.44 73 SER A C 1
ATOM 578 O O . SER A 1 73 ? -1.677 3.275 -9.249 1.00 76.44 73 SER A O 1
ATOM 580 N N . VAL A 1 74 ? -2.276 1.229 -9.950 1.00 67.00 74 VAL A N 1
ATOM 581 C CA . VAL A 1 74 ? -2.180 1.515 -11.383 1.00 67.00 74 VAL A CA 1
ATOM 582 C C . VAL A 1 74 ? -3.525 2.054 -11.891 1.00 67.00 74 VAL A C 1
ATOM 584 O O . VAL A 1 74 ? -4.524 1.323 -11.881 1.00 67.00 74 VAL A O 1
ATOM 587 N N . PRO A 1 75 ? -3.609 3.319 -12.352 1.00 58.00 75 PRO A N 1
ATOM 588 C CA . PRO A 1 75 ? -4.840 3.852 -12.925 1.00 58.00 75 PRO A CA 1
ATOM 589 C C . PRO A 1 75 ? -5.279 3.005 -14.127 1.00 58.00 75 PRO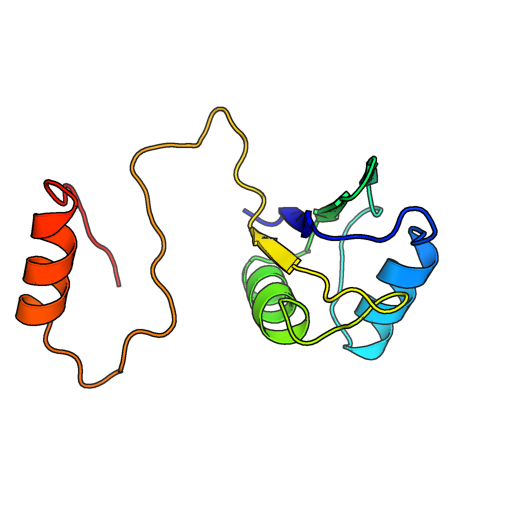 A C 1
ATOM 591 O O . PRO A 1 75 ? -4.460 2.663 -14.977 1.00 58.00 75 PRO A O 1
ATOM 594 N N . LYS A 1 76 ? -6.583 2.726 -14.275 1.00 53.38 76 LYS A N 1
ATOM 595 C CA . LYS A 1 76 ? -7.125 1.932 -15.404 1.00 53.38 76 LYS A CA 1
ATOM 596 C C . LYS A 1 76 ? -6.699 2.448 -16.790 1.00 53.38 76 LYS A C 1
ATOM 598 O O . LYS A 1 76 ? -6.503 1.642 -17.689 1.00 53.38 76 LYS A O 1
ATOM 603 N N . LYS A 1 77 ? -6.516 3.766 -16.956 1.00 48.78 77 LYS A N 1
ATOM 604 C CA . LYS A 1 77 ? -6.037 4.396 -18.207 1.00 48.78 77 LYS A CA 1
ATOM 605 C C . LYS A 1 77 ? -4.545 4.158 -18.497 1.00 48.78 77 LYS A C 1
ATOM 607 O O . LYS A 1 77 ? -4.095 4.452 -19.594 1.00 48.78 77 LYS A O 1
ATOM 612 N N . GLN A 1 78 ? -3.796 3.637 -17.526 1.00 52.31 78 GLN A N 1
ATOM 613 C CA . GLN A 1 78 ? -2.374 3.305 -17.614 1.00 52.31 78 GLN A CA 1
ATOM 614 C C . GLN A 1 78 ? -2.085 1.807 -17.452 1.00 52.31 78 GLN A C 1
ATOM 616 O O . GLN A 1 78 ? -0.915 1.433 -17.358 1.00 52.31 78 GLN A O 1
ATOM 621 N N . ARG A 1 79 ? -3.113 0.939 -17.496 1.00 54.62 79 ARG A N 1
ATOM 622 C CA . ARG A 1 79 ? -2.925 -0.500 -17.749 1.00 54.62 79 ARG A CA 1
ATOM 623 C C . ARG A 1 79 ? -2.387 -0.685 -19.170 1.00 54.62 79 ARG A C 1
ATOM 625 O O . ARG A 1 79 ? -3.119 -0.953 -20.114 1.00 54.62 79 ARG A O 1
ATOM 632 N N . THR A 1 80 ? -1.101 -0.422 -19.311 1.00 61.69 80 THR A N 1
ATOM 633 C CA . THR A 1 80 ? -0.295 -0.658 -20.502 1.00 61.69 80 THR A CA 1
ATOM 634 C C . THR A 1 80 ? 0.280 -2.071 -20.419 1.00 61.69 80 THR A C 1
ATOM 636 O O . THR A 1 80 ? 0.074 -2.774 -19.432 1.00 61.69 80 THR A O 1
ATOM 639 N N . ARG A 1 81 ? 1.022 -2.506 -21.438 1.00 67.56 81 ARG A N 1
ATOM 640 C CA . ARG A 1 81 ? 1.707 -3.812 -21.466 1.00 67.56 81 ARG A CA 1
ATOM 641 C C . ARG A 1 81 ? 2.946 -3.873 -20.553 1.00 67.56 81 ARG A C 1
ATOM 643 O O . ARG A 1 81 ? 3.825 -4.696 -20.769 1.00 67.56 81 ARG A O 1
ATOM 650 N N . LYS A 1 82 ? 3.049 -2.979 -19.563 1.00 71.88 82 LYS A N 1
ATOM 651 C CA . LYS A 1 82 ? 4.165 -2.925 -18.615 1.00 71.88 82 LYS A CA 1
ATOM 652 C C . LYS A 1 82 ? 3.828 -3.773 -17.394 1.00 71.88 82 LYS A C 1
ATOM 654 O O . LYS A 1 82 ? 2.817 -3.533 -16.737 1.00 71.88 82 LYS A O 1
ATOM 659 N N . LEU A 1 83 ? 4.679 -4.749 -17.106 1.00 75.12 83 LEU A N 1
ATOM 660 C CA . LEU A 1 83 ? 4.558 -5.659 -15.972 1.00 75.12 83 LEU A CA 1
ATOM 661 C C . LEU A 1 83 ? 5.780 -5.484 -15.075 1.00 75.12 83 LEU A C 1
ATOM 663 O O . LEU A 1 83 ? 6.888 -5.308 -15.571 1.00 75.12 83 LEU A O 1
ATOM 667 N N . GLN A 1 84 ? 5.570 -5.538 -13.763 1.00 76.38 84 GLN A N 1
ATOM 668 C CA . GLN A 1 84 ? 6.651 -5.505 -12.787 1.00 76.38 84 GLN A CA 1
ATOM 669 C C . GLN A 1 84 ? 6.689 -6.854 -12.077 1.00 76.38 84 GLN A C 1
ATOM 671 O O . GLN A 1 84 ? 5.742 -7.231 -11.385 1.00 76.38 84 GLN A O 1
ATOM 676 N N . ILE A 1 85 ? 7.772 -7.596 -12.283 1.00 79.94 85 ILE A N 1
ATOM 677 C CA . ILE A 1 85 ? 7.949 -8.944 -11.745 1.00 79.94 85 ILE A CA 1
ATOM 678 C C . ILE A 1 85 ? 8.896 -8.841 -10.560 1.00 79.94 85 ILE A C 1
ATOM 680 O O . ILE A 1 85 ? 9.987 -8.288 -10.666 1.00 79.94 85 ILE A O 1
ATOM 684 N N . ARG A 1 86 ? 8.445 -9.324 -9.404 1.00 81.00 86 ARG A N 1
ATOM 685 C CA . ARG A 1 86 ? 9.181 -9.257 -8.136 1.00 81.00 86 ARG A CA 1
ATOM 686 C C . ARG A 1 86 ? 9.518 -10.662 -7.654 1.00 81.00 86 ARG A C 1
ATOM 688 O O . ARG A 1 86 ? 8.961 -11.636 -8.153 1.00 81.00 86 ARG A O 1
ATOM 695 N N . ASN A 1 87 ? 10.405 -10.746 -6.662 1.00 78.44 87 ASN A N 1
ATOM 696 C CA . ASN A 1 87 ? 10.874 -12.012 -6.091 1.00 78.44 87 ASN A CA 1
ATOM 697 C C . ASN A 1 87 ? 11.623 -12.897 -7.110 1.00 78.44 87 ASN A C 1
ATOM 699 O O . ASN A 1 87 ? 11.537 -14.124 -7.071 1.00 78.44 87 ASN A O 1
ATOM 703 N N . ILE A 1 88 ? 12.352 -12.265 -8.037 1.00 80.94 88 ILE A N 1
ATOM 704 C CA . ILE A 1 88 ? 13.226 -12.964 -8.979 1.00 80.94 88 ILE A CA 1
ATOM 705 C C . ILE A 1 88 ? 14.507 -13.375 -8.234 1.00 80.94 88 ILE A C 1
ATOM 707 O O . ILE A 1 88 ? 15.117 -12.528 -7.577 1.00 80.94 88 ILE A O 1
ATOM 711 N N . PRO A 1 89 ? 14.929 -14.650 -8.300 1.00 81.56 89 PRO A N 1
ATOM 712 C CA . PRO A 1 89 ? 16.156 -15.097 -7.651 1.00 81.56 89 PRO A CA 1
ATOM 713 C C . PRO A 1 89 ? 17.375 -14.335 -8.199 1.00 81.56 89 PRO A C 1
ATOM 715 O O . PRO A 1 89 ? 17.514 -14.238 -9.417 1.00 81.56 89 PRO A O 1
ATOM 718 N N . PRO A 1 90 ? 18.317 -13.871 -7.354 1.00 78.56 90 PRO A N 1
ATOM 719 C CA . PRO A 1 90 ? 19.486 -13.106 -7.810 1.00 78.56 90 PRO A CA 1
ATOM 720 C C . PRO A 1 90 ? 20.466 -13.930 -8.663 1.00 78.56 90 PRO A C 1
ATOM 722 O O . PRO A 1 90 ? 21.346 -13.376 -9.307 1.00 78.56 90 PRO A O 1
ATOM 725 N N . HIS A 1 91 ? 20.330 -15.258 -8.653 1.00 83.56 91 HIS A N 1
ATOM 726 C CA . HIS A 1 91 ? 21.110 -16.192 -9.466 1.00 83.56 91 HIS A CA 1
ATOM 727 C C . HIS A 1 91 ? 20.355 -16.670 -10.718 1.00 83.56 91 HIS A C 1
ATOM 729 O O . HIS A 1 91 ? 20.857 -17.538 -11.436 1.00 83.56 91 HIS A O 1
ATOM 735 N N . LEU A 1 92 ? 19.138 -16.167 -10.962 1.00 82.69 92 LEU A N 1
ATOM 736 C CA . LEU A 1 92 ? 18.359 -16.547 -12.134 1.00 82.69 92 LEU A CA 1
ATOM 737 C C . LEU A 1 92 ? 19.018 -15.971 -13.389 1.00 82.69 92 LEU A C 1
ATOM 739 O O . LEU A 1 92 ? 19.257 -14.771 -13.486 1.00 82.69 92 LEU A O 1
ATOM 743 N N . GLN A 1 93 ? 19.298 -16.842 -14.355 1.00 86.38 93 GLN A N 1
ATOM 744 C CA . GLN A 1 93 ? 19.838 -16.429 -15.644 1.00 86.38 93 GLN A CA 1
ATOM 745 C C . GLN A 1 93 ? 18.764 -15.713 -16.461 1.00 86.38 93 GLN A C 1
ATOM 747 O O . GLN A 1 93 ? 17.618 -16.166 -16.527 1.00 86.38 93 GLN A O 1
ATOM 752 N N . TRP A 1 94 ? 19.163 -14.627 -17.123 1.00 81.88 94 TRP A N 1
ATOM 753 C CA . TRP A 1 94 ? 18.270 -13.824 -17.956 1.00 81.88 94 TRP A CA 1
ATOM 754 C C . TRP A 1 94 ? 17.572 -14.664 -19.035 1.00 81.88 94 TRP A C 1
ATOM 756 O O . TRP A 1 94 ? 16.371 -14.530 -19.216 1.00 81.88 94 TRP A O 1
ATOM 766 N N . GLU A 1 95 ? 18.277 -15.602 -19.675 1.00 83.62 95 GLU A N 1
ATOM 767 C CA . GLU A 1 95 ? 17.716 -16.489 -20.710 1.00 83.62 95 GLU A CA 1
ATOM 768 C C . GLU A 1 95 ? 16.547 -17.348 -20.201 1.00 83.62 95 GLU A C 1
ATOM 770 O O . GLU A 1 95 ? 15.591 -17.608 -20.929 1.00 83.62 95 GLU A O 1
ATOM 775 N N . VAL A 1 96 ? 16.596 -17.769 -18.932 1.00 85.06 96 VAL A N 1
ATOM 776 C CA . VAL A 1 96 ? 15.513 -18.548 -18.315 1.00 85.06 96 VAL A CA 1
ATOM 777 C C . VAL A 1 96 ? 14.300 -17.658 -18.073 1.00 85.06 96 VAL A C 1
ATOM 779 O O . VAL A 1 96 ? 13.171 -18.069 -18.335 1.00 85.06 96 VAL A O 1
ATOM 782 N N . LEU A 1 97 ? 14.525 -16.435 -17.588 1.00 84.19 97 LEU A N 1
ATOM 783 C CA . LEU A 1 97 ? 13.453 -15.469 -17.374 1.00 84.19 97 LEU A CA 1
ATOM 784 C C . LEU A 1 97 ? 12.818 -15.043 -18.704 1.00 84.19 97 LEU A C 1
ATOM 786 O O . LEU A 1 97 ? 11.597 -15.079 -18.821 1.00 84.19 97 LEU A O 1
ATOM 790 N N . ASP A 1 98 ? 13.626 -14.715 -19.710 1.00 83.12 98 ASP A N 1
ATOM 791 C CA . ASP A 1 98 ? 13.173 -14.366 -21.058 1.00 83.12 98 ASP A CA 1
ATOM 792 C C . ASP A 1 98 ? 12.349 -15.500 -21.682 1.00 83.12 98 ASP A C 1
ATOM 794 O O . ASP A 1 98 ? 11.233 -15.267 -22.141 1.00 83.12 98 ASP A O 1
ATOM 798 N N . GLY A 1 99 ? 12.805 -16.753 -21.572 1.00 84.94 99 GLY A N 1
ATOM 799 C CA . GLY A 1 99 ? 12.051 -17.920 -22.038 1.00 84.94 99 GLY A CA 1
ATOM 800 C C . GLY A 1 99 ? 10.710 -18.134 -21.319 1.00 84.94 99 GLY A C 1
ATOM 801 O O . GLY A 1 99 ? 9.755 -18.640 -21.915 1.00 84.94 99 GLY A O 1
ATOM 802 N N . LEU A 1 100 ? 10.596 -17.740 -20.047 1.00 86.31 100 LEU A N 1
ATOM 803 C CA . LEU A 1 100 ? 9.323 -17.747 -19.315 1.00 86.31 100 LEU A CA 1
ATOM 804 C C . LEU A 1 100 ? 8.401 -16.612 -19.775 1.00 86.31 100 LEU A C 1
ATOM 806 O O . LEU A 1 100 ? 7.200 -16.824 -19.938 1.00 86.31 100 LEU A O 1
ATOM 810 N N . LEU A 1 101 ? 8.949 -15.421 -20.019 1.00 85.50 101 LEU A N 1
ATOM 811 C CA . LEU A 1 101 ? 8.178 -14.276 -20.502 1.00 85.50 101 LEU A CA 1
ATOM 812 C C . LEU A 1 101 ? 7.686 -14.484 -21.937 1.00 85.50 101 LEU A C 1
ATOM 814 O O . LEU A 1 101 ? 6.526 -14.187 -22.223 1.00 85.50 101 LEU A O 1
ATOM 818 N N . ALA A 1 102 ? 8.521 -15.073 -22.796 1.00 83.62 102 ALA A N 1
ATOM 819 C CA . ALA A 1 102 ? 8.213 -15.393 -24.187 1.00 83.62 102 ALA A CA 1
ATOM 820 C C . ALA A 1 102 ? 7.005 -16.335 -24.336 1.00 83.62 102 ALA A C 1
ATOM 822 O O . ALA A 1 102 ? 6.291 -16.270 -25.336 1.00 83.62 102 ALA A O 1
ATOM 823 N N . GLN A 1 103 ? 6.726 -17.175 -23.330 1.00 84.81 103 GLN A N 1
ATOM 824 C CA . GLN A 1 103 ? 5.525 -18.022 -23.303 1.00 84.81 103 GLN A CA 1
ATOM 825 C C . GLN A 1 103 ? 4.233 -17.218 -23.101 1.00 84.81 103 GLN A C 1
ATOM 827 O O . GLN A 1 103 ? 3.169 -17.637 -23.553 1.00 84.81 103 GLN A O 1
ATOM 832 N N . CYS A 1 104 ? 4.317 -16.061 -22.443 1.00 78.94 104 CYS A N 1
ATOM 833 C CA . CYS A 1 104 ? 3.181 -15.173 -22.196 1.00 78.94 104 CYS A CA 1
ATOM 834 C C . CYS A 1 104 ? 3.002 -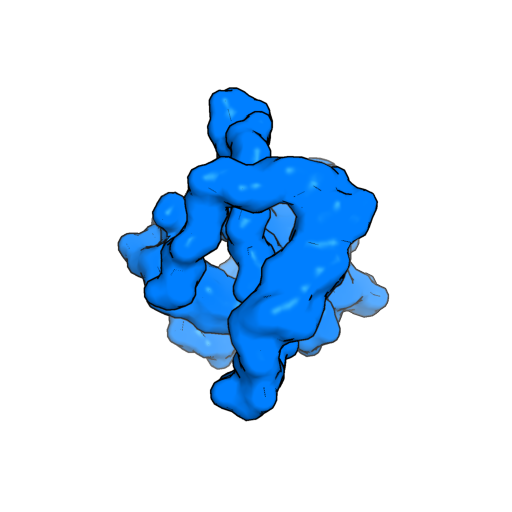14.116 -23.299 1.00 78.94 104 CYS A C 1
ATOM 836 O O . CYS A 1 104 ? 1.928 -13.520 -23.406 1.00 78.94 104 CYS A O 1
ATOM 838 N N . GLY A 1 105 ? 4.028 -13.878 -24.120 1.00 82.00 105 GLY A N 1
ATOM 839 C CA . GLY A 1 105 ? 3.990 -12.959 -25.255 1.00 82.00 105 GLY A CA 1
ATOM 840 C C . GLY A 1 105 ? 5.365 -12.388 -25.600 1.00 82.00 105 GLY A C 1
ATOM 841 O O . GLY A 1 105 ? 6.368 -12.707 -24.973 1.00 82.00 105 GLY A O 1
ATOM 842 N N . THR A 1 106 ? 5.422 -11.517 -26.607 1.00 81.31 106 THR A N 1
ATOM 843 C CA . THR A 1 106 ? 6.668 -10.839 -26.993 1.00 81.31 106 THR A CA 1
ATOM 844 C C . THR A 1 106 ? 7.020 -9.748 -25.982 1.00 81.31 106 THR A C 1
ATOM 846 O O . THR A 1 106 ? 6.232 -8.828 -25.757 1.00 81.31 106 THR A O 1
ATOM 849 N N . VAL A 1 107 ? 8.213 -9.832 -25.391 1.00 80.31 107 VAL A N 1
ATOM 850 C CA . VAL A 1 107 ? 8.749 -8.805 -24.490 1.00 80.31 107 VAL A CA 1
ATOM 851 C C . VAL A 1 107 ? 9.302 -7.654 -25.328 1.00 80.31 107 VAL A C 1
ATOM 853 O O . VAL A 1 107 ? 10.292 -7.816 -26.031 1.00 80.31 107 VAL A O 1
ATOM 856 N N . GLU A 1 108 ? 8.646 -6.491 -25.286 1.00 77.81 108 GLU A N 1
ATOM 857 C CA . GLU A 1 108 ? 9.087 -5.311 -26.050 1.00 77.81 108 GLU A CA 1
ATOM 858 C C . GLU A 1 108 ? 10.279 -4.601 -25.386 1.00 77.81 108 GLU A C 1
ATOM 860 O O . GLU A 1 108 ? 11.170 -4.108 -26.072 1.00 77.81 108 GLU A O 1
ATOM 865 N N . ASN A 1 109 ? 10.300 -4.530 -24.053 1.00 75.25 109 ASN A N 1
ATOM 866 C CA . ASN A 1 109 ? 11.392 -3.941 -23.281 1.00 75.25 109 ASN A CA 1
ATOM 867 C C . ASN A 1 109 ? 11.408 -4.547 -21.870 1.00 75.25 109 ASN A C 1
ATOM 869 O O . ASN A 1 109 ? 10.342 -4.723 -21.274 1.00 75.25 109 ASN A O 1
ATOM 873 N N . CYS A 1 110 ? 12.595 -4.830 -21.334 1.00 69.44 110 CYS A N 1
ATOM 874 C CA . CYS A 1 110 ? 12.772 -5.201 -19.938 1.00 69.44 110 CYS A CA 1
ATOM 875 C C . CYS A 1 110 ? 13.929 -4.411 -19.329 1.00 69.44 110 CYS A C 1
ATOM 877 O O . CYS A 1 110 ? 15.041 -4.416 -19.850 1.00 69.44 110 CYS A O 1
ATOM 879 N N . GLU A 1 111 ? 13.649 -3.756 -18.207 1.00 70.44 111 GLU A N 1
ATOM 880 C CA . GLU A 1 111 ? 14.611 -2.975 -17.433 1.00 70.44 111 GLU A CA 1
ATOM 881 C C . GLU A 1 111 ? 14.745 -3.635 -16.051 1.00 70.44 111 GLU A C 1
ATOM 883 O O . GLU A 1 111 ? 13.737 -4.077 -15.490 1.00 70.44 111 GLU A O 1
ATOM 888 N N . GLN A 1 112 ? 15.979 -3.754 -15.547 1.00 60.97 112 GLN A N 1
ATOM 889 C CA . GLN A 1 112 ? 16.304 -4.323 -14.231 1.00 60.97 112 GLN A CA 1
ATOM 890 C C . GLN A 1 112 ? 16.499 -3.220 -13.191 1.00 60.97 112 GLN A C 1
ATOM 892 O O . GLN A 1 112 ? 17.152 -2.209 -13.535 1.00 60.97 112 GLN A O 1
#

Sequence (112 aa):
MHKLYIGNLGDSVTAEDLGKTFDDHKIPYSGQFLMKTGYAFVDCPDDHWAMKAIETFSGKVELQGKRIEVEHSVPKKQRTRKLQIRNIPPHLQWEVLDGLLAQCGTVENCEQ

pLDDT: mean 82.8, std 9.17, range [48.78, 91.75]

InterPro domains:
  IPR000504 RNA recognition motif domain [PS50102] (2-75)
  IPR000504 RNA recognition motif domain [SM00360] (3-71)
  IPR012677 Nucleotide-binding alpha-beta plait domain superfamily [G3DSA:3.30.70.330] (1-81)
  IPR035979 RNA-binding domain superfamily [SSF54928] (2-110)
  IPR050502 Eukaryotic RNA-binding [PTHR48025] (2-78)

Organism: Lates japonicus (NCBI:txid270547)

Secondary structure (DSSP, 8-state):
--EEEEES--TT--HHHHHHHHHHTT---EEEEEEETTEEEEE-SSHHHHHHHHHHHTTT-EETTEE-EEEE---GGG--S--------TT--HHHHHHHHHHHS-------

Radius of gyration: 16.3 Å; chains: 1; bounding box: 38×31×41 Å

Foldseek 3Di:
DFKKKKAQDDQPDDQVNVVVVCVVVVQDWDDGWADDRRITMTGHPDPVSLVVCQVCQAQPDDDPNTRIHMDDDDPPVRPDPDDDDPPDDPPDDPVVVCVVVVVVHDDPDDDD